Protein AF-A0A853BCE8-F1 (afdb_monomer_lite)

pLDDT: mean 80.67, std 13.2, range [51.66, 92.44]

Sequence (54 aa):
MAFKITHVSRDQEIRFPTQAAAEHYADRLGGGLDKWRVREAGAQPATAEPTRQG

Foldseek 3Di:
DKKWKQFPVDRDIDIDPDQVVRQCCCPPVVVHCVGIDMGHPVPPPPDDDDPPDD

Secondary structure (DSSP, 8-state):
--EEEEESSS--EEEESSHHHHHHHHHHTSS-GGGEEEEETT-----S------

Organism: NCBI:txid860233

Structure (mmCIF, N/CA/C/O backbone):
data_AF-A0A853BCE8-F1
#
_entry.id   AF-A0A853BCE8-F1
#
loop_
_atom_site.group_PDB
_atom_site.id
_atom_site.type_symbol
_atom_site.label_atom_id
_atom_site.label_alt_id
_atom_site.label_comp_id
_atom_site.label_asym_id
_atom_site.label_entity_id
_atom_site.label_seq_id
_atom_site.pdbx_PDB_ins_code
_atom_site.Cartn_x
_atom_site.Cartn_y
_atom_site.Cartn_z
_atom_site.occupancy
_atom_site.B_iso_or_equiv
_atom_site.auth_seq_id
_atom_site.auth_comp_id
_atom_site.auth_asym_id
_atom_site.auth_atom_id
_atom_site.pdbx_PDB_model_num
ATOM 1 N N . MET A 1 1 ? -7.906 5.460 6.338 1.00 69.19 1 MET A N 1
ATOM 2 C CA . MET A 1 1 ? -8.444 4.160 5.884 1.00 69.19 1 MET A CA 1
ATOM 3 C C . MET A 1 1 ? -7.268 3.288 5.507 1.00 69.19 1 MET A C 1
ATOM 5 O O . MET A 1 1 ? -6.495 3.705 4.660 1.00 69.19 1 MET A O 1
ATOM 9 N N . ALA A 1 2 ? -7.081 2.150 6.173 1.00 83.38 2 ALA A N 1
ATOM 10 C CA . ALA A 1 2 ? -5.973 1.258 5.850 1.00 83.38 2 ALA A CA 1
ATOM 11 C C . ALA A 1 2 ? -6.300 0.446 4.590 1.00 83.38 2 ALA A C 1
ATOM 13 O O . ALA A 1 2 ? -7.422 -0.034 4.430 1.00 83.38 2 ALA A O 1
ATOM 14 N N . PHE A 1 3 ? -5.310 0.276 3.724 1.00 89.44 3 PHE A N 1
ATOM 15 C CA . PHE A 1 3 ? -5.360 -0.559 2.530 1.00 89.44 3 PHE A CA 1
ATOM 16 C C . PHE A 1 3 ? -4.418 -1.740 2.703 1.00 89.44 3 PHE A C 1
ATOM 18 O O . PHE A 1 3 ? -3.566 -1.767 3.586 1.00 89.44 3 PHE A O 1
ATOM 25 N N . LYS A 1 4 ? -4.578 -2.753 1.875 1.00 91.25 4 LYS A N 1
ATOM 26 C CA . LYS A 1 4 ? -3.682 -3.890 1.812 1.00 91.25 4 LYS A CA 1
ATOM 27 C C . LYS A 1 4 ? -3.564 -4.375 0.384 1.00 91.25 4 LYS A C 1
ATOM 29 O O . LYS A 1 4 ? -4.489 -4.221 -0.404 1.00 91.25 4 LYS A O 1
ATOM 34 N N . ILE A 1 5 ? -2.430 -4.969 0.063 1.00 91.44 5 ILE A N 1
ATOM 35 C CA . ILE A 1 5 ? -2.221 -5.656 -1.204 1.00 91.44 5 ILE A CA 1
ATOM 36 C C . ILE A 1 5 ? -2.012 -7.136 -0.933 1.00 91.44 5 ILE A C 1
ATOM 38 O O . ILE A 1 5 ? -1.347 -7.499 0.037 1.00 91.44 5 ILE A O 1
ATOM 42 N N . THR A 1 6 ? -2.573 -7.977 -1.791 1.00 90.88 6 THR A N 1
ATOM 43 C CA . THR A 1 6 ? -2.366 -9.425 -1.766 1.00 90.88 6 THR A CA 1
ATOM 44 C C . THR A 1 6 ? -1.756 -9.844 -3.096 1.00 90.88 6 THR A C 1
ATOM 46 O O . THR A 1 6 ? -2.290 -9.499 -4.152 1.00 90.88 6 THR A O 1
ATOM 49 N N . HIS A 1 7 ? -0.641 -10.565 -3.067 1.00 90.75 7 HIS A N 1
ATOM 50 C CA . HIS A 1 7 ? -0.009 -11.063 -4.284 1.00 90.75 7 HIS A CA 1
ATOM 51 C C . HIS A 1 7 ? -0.891 -12.148 -4.934 1.00 90.75 7 HIS A C 1
ATOM 53 O O . HIS A 1 7 ? -1.470 -12.986 -4.254 1.00 90.75 7 HIS A O 1
ATOM 59 N N . VAL A 1 8 ? -1.022 -12.154 -6.262 1.00 86.88 8 VAL A N 1
ATOM 60 C CA . VAL A 1 8 ? -1.957 -13.061 -6.964 1.00 86.88 8 VAL A CA 1
ATOM 61 C C . VAL A 1 8 ? -1.464 -14.506 -7.023 1.00 86.88 8 VAL A C 1
ATOM 63 O O . VAL A 1 8 ? -2.263 -15.433 -7.002 1.00 86.88 8 VAL A O 1
ATOM 66 N N . SER A 1 9 ? -0.146 -14.708 -7.085 1.00 86.75 9 SER A N 1
ATOM 67 C CA . SER A 1 9 ? 0.470 -16.047 -7.148 1.00 86.75 9 SER A CA 1
ATOM 68 C C . SER A 1 9 ? 1.086 -16.507 -5.828 1.00 86.75 9 SER A C 1
ATOM 70 O O . SER A 1 9 ? 1.651 -17.593 -5.763 1.00 86.75 9 SER A O 1
ATOM 72 N N . ARG A 1 10 ? 1.080 -15.656 -4.799 1.00 81.44 10 ARG A N 1
ATOM 73 C CA . ARG A 1 10 ? 1.735 -15.924 -3.515 1.00 81.44 10 ARG A CA 1
ATOM 74 C C . ARG A 1 10 ? 0.781 -15.521 -2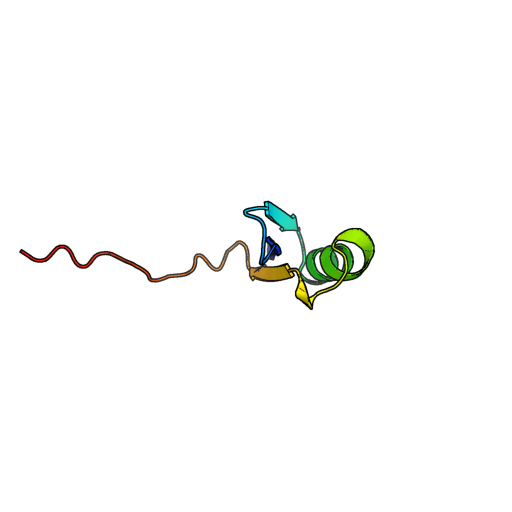.418 1.00 81.44 10 ARG A C 1
ATOM 76 O O . ARG A 1 10 ? 0.148 -14.481 -2.535 1.00 81.44 10 ARG A O 1
ATOM 83 N N . ASP A 1 11 ? 0.761 -16.274 -1.333 1.00 81.62 11 ASP A N 1
ATOM 84 C CA . ASP A 1 11 ? 0.007 -15.912 -0.134 1.00 81.62 11 ASP A CA 1
ATOM 85 C C . ASP A 1 11 ? 0.744 -14.812 0.658 1.00 81.62 11 ASP A C 1
ATOM 87 O O . ASP A 1 11 ? 1.098 -14.955 1.822 1.00 81.62 11 ASP A O 1
ATOM 91 N N . GLN A 1 12 ? 1.102 -13.724 -0.031 1.00 88.00 12 GLN A N 1
ATOM 92 C CA . GLN A 1 12 ? 1.788 -12.579 0.548 1.00 88.00 12 GLN A CA 1
ATOM 93 C C . GLN A 1 12 ? 0.812 -11.418 0.641 1.00 88.00 12 GLN A C 1
ATOM 95 O O . GLN A 1 12 ? 0.284 -10.953 -0.371 1.00 88.00 12 GLN A O 1
ATOM 100 N N . GLU A 1 13 ? 0.604 -10.940 1.863 1.00 89.81 13 GLU A N 1
ATOM 101 C CA . GLU A 1 13 ? -0.278 -9.821 2.159 1.00 89.81 13 GLU A CA 1
ATOM 102 C C . GLU A 1 13 ? 0.496 -8.716 2.883 1.00 89.81 13 GLU A C 1
ATOM 104 O O . GLU A 1 13 ? 1.219 -8.976 3.845 1.00 89.81 13 GLU A O 1
ATOM 109 N N . ILE A 1 14 ? 0.356 -7.475 2.416 1.00 88.88 14 ILE A N 1
ATOM 110 C CA . ILE A 1 14 ? 1.062 -6.315 2.974 1.00 88.88 14 ILE A CA 1
ATOM 111 C C . ILE A 1 14 ? 0.054 -5.199 3.223 1.00 88.88 14 ILE A C 1
ATOM 113 O O . ILE A 1 14 ? -0.734 -4.860 2.342 1.00 88.88 14 ILE A O 1
ATOM 117 N N . ARG A 1 15 ? 0.069 -4.625 4.430 1.00 90.06 15 ARG A N 1
ATOM 118 C CA . ARG A 1 15 ? -0.842 -3.546 4.837 1.00 90.06 15 ARG A CA 1
ATOM 119 C C . ARG A 1 15 ? -0.180 -2.182 4.693 1.00 90.06 15 ARG A C 1
ATOM 121 O O . ARG A 1 15 ? 0.976 -2.001 5.056 1.00 90.06 15 ARG A O 1
ATOM 128 N N . PHE A 1 16 ? -0.964 -1.222 4.227 1.00 90.00 16 PHE A N 1
ATOM 129 C CA . PHE A 1 16 ? -0.569 0.150 3.964 1.00 90.00 16 PHE A CA 1
ATOM 130 C C . PHE A 1 16 ? -1.544 1.144 4.600 1.00 90.00 16 PHE A C 1
ATOM 132 O O . PHE A 1 16 ? -2.741 0.872 4.720 1.00 90.00 16 PHE A O 1
ATOM 139 N N . PRO A 1 17 ? -1.057 2.332 4.987 1.00 87.56 17 PRO A N 1
ATOM 140 C CA . PRO A 1 17 ? -1.905 3.371 5.560 1.00 87.56 17 PRO A CA 1
ATOM 141 C C . PRO A 1 17 ? -2.811 4.054 4.523 1.00 87.56 17 PRO A C 1
ATOM 143 O O . PRO A 1 17 ? -3.809 4.653 4.913 1.00 87.56 17 PRO A O 1
ATOM 146 N N . THR A 1 18 ? -2.476 3.984 3.228 1.00 90.06 18 THR A N 1
ATOM 147 C CA . THR A 1 18 ? -3.211 4.618 2.119 1.00 90.06 18 THR A CA 1
ATOM 148 C C . THR A 1 18 ? -3.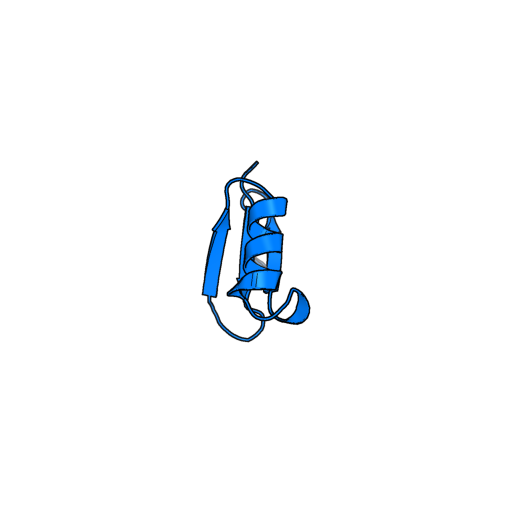180 3.748 0.857 1.00 90.06 18 THR A C 1
ATOM 150 O O . THR A 1 18 ? -2.275 2.927 0.689 1.00 90.06 18 THR A O 1
ATOM 153 N N . GLN A 1 19 ? -4.148 3.946 -0.048 1.00 89.12 19 GLN A N 1
ATOM 154 C CA . GLN A 1 19 ? -4.216 3.234 -1.332 1.00 89.12 19 GLN A CA 1
ATOM 155 C C . GLN A 1 19 ? -3.000 3.533 -2.216 1.00 89.12 19 GLN A C 1
ATOM 157 O O . GLN A 1 19 ? -2.354 2.613 -2.703 1.00 89.12 19 GLN A O 1
ATOM 162 N N . ALA A 1 20 ? -2.618 4.808 -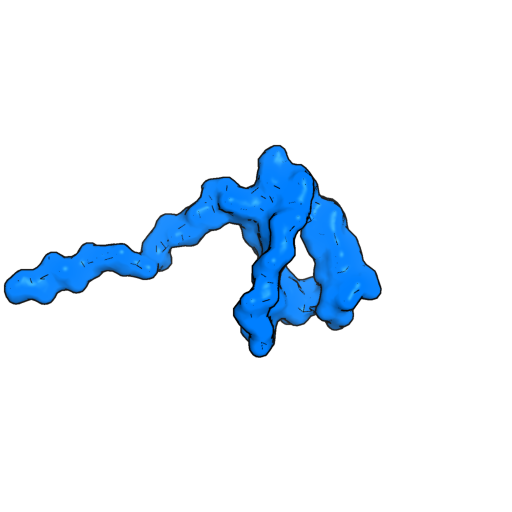2.323 1.00 90.88 20 ALA A N 1
ATOM 163 C CA . ALA A 1 20 ? -1.478 5.228 -3.134 1.00 90.88 20 ALA A CA 1
ATOM 164 C C . ALA A 1 20 ? -0.162 4.554 -2.704 1.00 90.88 20 ALA A C 1
ATOM 166 O O . ALA A 1 20 ? 0.655 4.202 -3.549 1.00 90.88 20 ALA A O 1
ATOM 167 N N . ALA A 1 21 ? 0.046 4.327 -1.399 1.00 90.56 21 ALA A N 1
ATOM 168 C CA . ALA A 1 21 ? 1.225 3.610 -0.909 1.00 90.56 21 ALA A CA 1
ATOM 169 C C . ALA A 1 21 ? 1.200 2.120 -1.294 1.00 90.56 21 ALA A C 1
ATOM 171 O O . ALA A 1 21 ? 2.233 1.564 -1.668 1.00 90.56 21 ALA A O 1
ATOM 172 N N . ALA A 1 22 ? 0.020 1.497 -1.239 1.00 91.00 22 ALA A N 1
ATOM 173 C CA . ALA A 1 22 ? -0.204 0.127 -1.686 1.00 91.00 22 ALA A CA 1
ATOM 174 C C . ALA A 1 22 ? 0.061 -0.035 -3.194 1.00 91.00 22 ALA A C 1
ATOM 176 O O . ALA A 1 22 ? 0.800 -0.934 -3.597 1.00 91.00 22 ALA A O 1
ATOM 177 N N . GLU A 1 23 ? -0.492 0.857 -4.014 1.00 90.75 23 GLU A N 1
ATOM 178 C CA . GLU A 1 23 ? -0.308 0.857 -5.468 1.00 90.75 23 GLU A CA 1
ATOM 179 C C . GLU A 1 23 ? 1.147 1.122 -5.852 1.00 90.75 23 GLU A C 1
ATOM 181 O O . GLU A 1 23 ? 1.722 0.378 -6.641 1.00 90.75 23 GLU A O 1
ATOM 186 N N . HIS A 1 24 ? 1.780 2.122 -5.233 1.00 92.44 24 HIS A N 1
ATOM 187 C CA . HIS A 1 24 ? 3.182 2.436 -5.487 1.00 92.44 24 HIS A CA 1
ATOM 188 C C . HIS A 1 24 ? 4.106 1.273 -5.099 1.00 92.44 24 HIS A C 1
ATOM 190 O O . HIS A 1 24 ? 5.080 1.012 -5.801 1.00 92.44 24 HIS A O 1
ATOM 196 N N . TYR A 1 25 ? 3.822 0.547 -4.009 1.00 90.88 25 TYR A N 1
ATOM 197 C CA . TYR A 1 25 ? 4.586 -0.657 -3.677 1.00 90.88 25 TYR A CA 1
ATOM 198 C C . TYR A 1 25 ? 4.401 -1.738 -4.742 1.00 90.88 25 TYR A C 1
ATOM 200 O O . TYR A 1 25 ? 5.391 -2.270 -5.235 1.00 90.88 25 TYR A O 1
ATOM 208 N N . ALA A 1 26 ? 3.159 -2.057 -5.108 1.00 90.06 26 ALA A N 1
ATOM 209 C CA . ALA A 1 26 ? 2.865 -3.078 -6.109 1.00 90.06 26 ALA A CA 1
ATOM 210 C C . ALA A 1 26 ? 3.535 -2.776 -7.459 1.00 90.06 26 ALA A C 1
ATOM 212 O O . ALA A 1 26 ? 4.133 -3.667 -8.061 1.00 90.06 26 ALA A O 1
ATOM 213 N N . ASP A 1 27 ? 3.496 -1.517 -7.892 1.00 89.94 27 ASP A N 1
ATOM 214 C CA . ASP A 1 27 ? 4.104 -1.056 -9.137 1.00 89.94 27 ASP A CA 1
ATOM 215 C C . ASP A 1 27 ? 5.641 -1.073 -9.082 1.00 89.94 27 ASP A C 1
ATOM 217 O O . ASP A 1 27 ? 6.286 -1.768 -9.867 1.00 89.94 27 ASP A O 1
ATOM 221 N N . ARG A 1 28 ? 6.245 -0.385 -8.102 1.00 88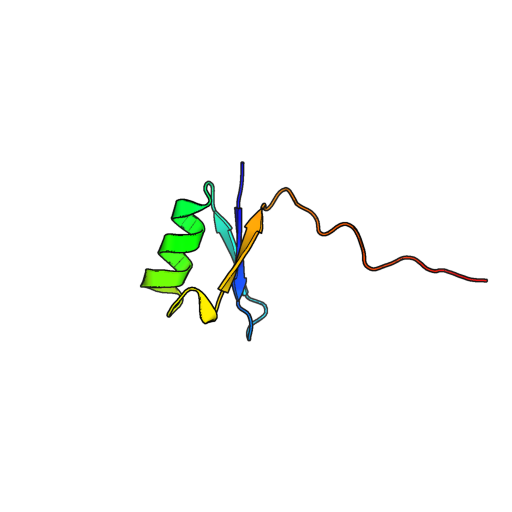.88 28 ARG A N 1
ATOM 222 C CA . ARG A 1 28 ? 7.705 -0.185 -8.049 1.00 88.88 28 ARG A CA 1
ATOM 223 C C . ARG A 1 28 ? 8.491 -1.350 -7.465 1.00 88.88 28 ARG A C 1
ATOM 225 O O . ARG A 1 28 ? 9.621 -1.581 -7.881 1.00 88.88 28 ARG A O 1
ATOM 232 N N . LEU A 1 29 ? 7.945 -2.028 -6.459 1.00 86.06 29 LEU A N 1
ATOM 233 C CA . LEU A 1 29 ? 8.637 -3.075 -5.692 1.00 86.06 29 LEU A CA 1
ATOM 234 C C . LEU A 1 29 ? 8.041 -4.461 -5.951 1.00 86.06 29 LEU A C 1
ATOM 236 O O . LEU A 1 29 ? 8.745 -5.465 -5.903 1.00 86.06 29 LEU A O 1
ATOM 240 N N . GLY A 1 30 ? 6.746 -4.509 -6.244 1.00 79.75 30 GLY A N 1
ATOM 241 C CA . GLY A 1 30 ? 5.979 -5.725 -6.444 1.00 79.75 30 GLY A CA 1
ATOM 242 C C . GLY A 1 30 ? 6.062 -6.324 -7.850 1.00 79.75 30 GLY A C 1
ATOM 243 O O . GLY A 1 30 ? 5.553 -7.425 -8.059 1.00 79.75 30 GLY A O 1
ATOM 244 N N . GLY A 1 31 ? 6.699 -5.639 -8.802 1.00 84.88 31 GLY A N 1
ATOM 245 C CA . GLY A 1 31 ? 6.795 -6.102 -10.188 1.00 84.88 31 GLY A CA 1
ATOM 246 C C . GLY A 1 31 ? 5.538 -5.840 -11.024 1.00 84.88 31 GLY A C 1
ATOM 247 O O . GLY A 1 31 ? 5.322 -6.540 -12.012 1.00 84.88 31 GLY A O 1
ATOM 248 N N . GLY A 1 32 ? 4.723 -4.856 -10.628 1.00 86.69 32 GLY A N 1
ATOM 249 C CA . GLY A 1 32 ? 3.559 -4.367 -11.368 1.00 86.69 32 GLY A CA 1
ATOM 250 C C . GLY A 1 32 ? 2.217 -4.698 -10.708 1.00 86.69 32 GLY A C 1
ATOM 251 O O . GLY A 1 32 ? 2.055 -5.737 -10.068 1.00 86.69 32 GLY A O 1
ATOM 252 N N . LEU A 1 33 ? 1.215 -3.836 -10.923 1.00 84.19 33 LEU A N 1
ATOM 253 C CA . LEU A 1 33 ? -0.155 -4.007 -10.407 1.00 84.19 33 LEU A CA 1
ATOM 254 C C . LEU A 1 33 ? -0.847 -5.295 -10.889 1.00 84.19 33 LEU A C 1
ATOM 256 O O . LEU A 1 33 ? -1.750 -5.785 -10.224 1.00 84.19 33 LEU A O 1
ATOM 260 N N . ASP A 1 34 ? -0.393 -5.897 -11.989 1.00 88.94 34 ASP A N 1
ATOM 261 C CA . ASP A 1 34 ? -0.887 -7.198 -12.468 1.00 88.94 34 ASP A CA 1
ATOM 262 C C . ASP A 1 34 ? -0.655 -8.334 -11.449 1.00 88.94 34 ASP A C 1
ATOM 264 O O . ASP A 1 34 ? -1.463 -9.252 -11.301 1.00 88.94 34 ASP A O 1
ATOM 268 N N . LYS A 1 35 ? 0.431 -8.242 -10.673 1.00 88.94 35 LYS A N 1
ATOM 269 C CA . LYS A 1 35 ? 0.821 -9.248 -9.677 1.00 88.94 35 LYS A CA 1
ATOM 270 C C . LYS A 1 35 ? 0.144 -9.043 -8.320 1.00 88.94 35 LYS A C 1
ATOM 272 O O . LYS A 1 35 ? 0.264 -9.914 -7.455 1.00 88.94 35 LYS A O 1
ATOM 277 N N . TRP A 1 36 ? -0.552 -7.924 -8.106 1.00 91.12 36 TRP A N 1
ATOM 278 C CA . TRP A 1 36 ? -1.038 -7.513 -6.787 1.00 91.12 36 TRP A CA 1
ATOM 279 C C . TRP A 1 36 ? -2.481 -7.024 -6.821 1.00 91.12 36 TRP A C 1
ATOM 281 O O . TRP A 1 36 ? -2.844 -6.112 -7.553 1.00 91.12 36 TRP A O 1
ATOM 291 N N . ARG A 1 37 ? -3.309 -7.569 -5.931 1.00 88.69 37 ARG A N 1
ATOM 292 C CA . ARG A 1 37 ? -4.670 -7.087 -5.689 1.00 88.69 37 ARG A CA 1
ATOM 293 C C . ARG A 1 37 ? -4.692 -6.114 -4.525 1.00 88.69 37 ARG A C 1
ATOM 295 O O . ARG A 1 37 ? -4.509 -6.530 -3.383 1.00 88.69 37 ARG A O 1
ATOM 302 N N . VAL A 1 38 ? -4.974 -4.848 -4.811 1.00 88.06 38 VAL A N 1
ATOM 303 C CA . VAL A 1 38 ? -5.221 -3.818 -3.796 1.00 88.06 38 VAL A CA 1
ATOM 304 C C . VAL A 1 38 ? -6.645 -3.967 -3.261 1.00 88.06 38 VAL A C 1
ATOM 306 O O . VAL A 1 38 ? -7.599 -4.064 -4.030 1.00 88.06 38 VAL A O 1
ATOM 309 N N . ARG A 1 39 ? -6.798 -4.011 -1.938 1.00 86.62 39 ARG A N 1
ATOM 310 C CA . ARG A 1 39 ? -8.083 -4.044 -1.232 1.00 86.62 39 ARG A CA 1
ATOM 311 C C . ARG A 1 39 ? -8.032 -3.154 -0.001 1.00 86.62 39 ARG A C 1
ATOM 313 O O . ARG A 1 39 ? -6.979 -2.960 0.596 1.00 86.62 39 ARG A O 1
ATOM 320 N N . GLU A 1 40 ? -9.170 -2.632 0.421 1.00 87.88 40 GLU A N 1
ATOM 321 C CA . GLU A 1 40 ? -9.257 -1.931 1.700 1.00 87.88 40 GLU A CA 1
ATOM 322 C C . GLU A 1 40 ? -9.069 -2.933 2.845 1.00 87.88 40 GLU A C 1
ATOM 324 O O . GLU A 1 40 ? -9.726 -3.969 2.896 1.00 87.88 40 GLU A O 1
ATOM 329 N N . ALA A 1 41 ? -8.174 -2.645 3.791 1.00 80.06 41 ALA A N 1
ATOM 330 C CA . ALA A 1 41 ? -7.924 -3.524 4.934 1.00 80.06 41 ALA A CA 1
ATOM 331 C C . ALA A 1 41 ? -9.114 -3.566 5.913 1.00 80.06 41 ALA A C 1
ATOM 333 O O . ALA A 1 41 ? -9.181 -4.471 6.741 1.00 80.06 41 ALA A O 1
ATOM 334 N N . GLY A 1 42 ? -10.042 -2.607 5.798 1.00 68.88 42 GLY A N 1
ATOM 335 C CA . GLY A 1 42 ? -11.336 -2.590 6.487 1.00 68.88 42 GLY A CA 1
ATOM 336 C C . GLY A 1 42 ? -12.490 -3.202 5.684 1.00 68.88 42 GLY A C 1
ATOM 337 O O . GLY A 1 42 ? -13.527 -3.501 6.268 1.00 68.88 42 GLY A O 1
ATOM 338 N N . ALA A 1 43 ? -12.311 -3.450 4.381 1.00 58.66 43 ALA A N 1
ATOM 339 C CA . ALA A 1 43 ? -13.227 -4.278 3.608 1.00 58.66 43 ALA A CA 1
ATOM 340 C C . ALA A 1 43 ? -12.852 -5.737 3.868 1.00 58.66 43 ALA A C 1
ATOM 342 O O . ALA A 1 43 ? -12.170 -6.398 3.080 1.00 58.66 43 ALA A O 1
ATOM 343 N N . GLN A 1 44 ? -13.262 -6.241 5.030 1.00 52.16 44 GLN A N 1
ATOM 344 C CA . GLN A 1 44 ? -13.384 -7.678 5.209 1.00 52.16 44 GLN A CA 1
ATOM 345 C C . GLN A 1 44 ? -14.228 -8.171 4.024 1.00 52.16 44 GLN A C 1
ATOM 347 O O . GLN A 1 44 ? -15.304 -7.608 3.807 1.00 52.16 44 GLN A O 1
ATOM 352 N N . PRO A 1 45 ? -13.755 -9.124 3.198 1.00 55.06 45 PRO A N 1
ATOM 353 C CA . PRO A 1 45 ? -14.617 -9.717 2.195 1.00 55.06 45 PRO A CA 1
ATOM 354 C C . PRO A 1 45 ? -15.732 -10.416 2.966 1.00 55.06 45 PRO A C 1
ATOM 356 O O . PRO A 1 45 ? -15.565 -11.527 3.463 1.00 55.06 45 PRO A O 1
ATOM 359 N N . ALA A 1 46 ? -16.852 -9.724 3.150 1.00 53.78 46 ALA A N 1
ATOM 360 C CA . ALA A 1 46 ? -18.084 -10.367 3.519 1.00 53.78 46 ALA A CA 1
ATOM 361 C C . ALA A 1 46 ? -18.355 -11.383 2.406 1.00 53.78 46 ALA A C 1
ATOM 363 O O . ALA A 1 46 ? -18.591 -10.993 1.264 1.00 53.78 46 ALA A O 1
ATOM 364 N N . THR A 1 47 ? -18.334 -12.667 2.771 1.00 51.66 47 THR A N 1
ATOM 365 C CA . THR A 1 47 ? -18.877 -13.811 2.015 1.00 51.66 47 THR A CA 1
ATOM 366 C C . THR A 1 47 ? -17.878 -14.646 1.205 1.00 51.66 47 THR A C 1
ATOM 368 O O . THR A 1 47 ? -17.674 -14.448 0.012 1.00 51.66 47 THR A O 1
ATOM 371 N N . ALA A 1 48 ? -17.323 -15.662 1.861 1.00 53.09 48 ALA A N 1
ATOM 372 C CA . ALA A 1 48 ? -17.757 -17.060 1.710 1.00 53.09 48 ALA A CA 1
ATOM 373 C C . ALA A 1 48 ? -17.274 -17.759 2.996 1.00 53.09 48 ALA A C 1
ATOM 375 O O . ALA A 1 48 ? -16.077 -17.809 3.237 1.00 53.09 48 ALA A O 1
ATOM 376 N N . GLU A 1 49 ? -18.087 -18.106 3.991 1.00 59.09 49 GLU A N 1
ATOM 377 C CA . GLU A 1 49 ? -19.232 -19.023 4.013 1.00 59.09 49 GLU A CA 1
ATOM 378 C C . GLU A 1 49 ? -19.837 -18.949 5.443 1.00 59.09 49 GLU A C 1
ATOM 380 O O . GLU A 1 49 ? -19.108 -18.618 6.384 1.00 59.09 49 GLU A O 1
ATOM 385 N N . PRO A 1 50 ? -21.141 -19.217 5.652 1.00 59.53 50 PRO A N 1
ATOM 386 C CA . PRO A 1 50 ? -21.455 -20.440 6.394 1.00 59.53 50 PRO A CA 1
ATOM 387 C C . PRO A 1 50 ? -22.800 -21.030 5.940 1.00 59.53 50 PRO A C 1
ATOM 389 O O . PRO A 1 50 ? -23.843 -20.677 6.487 1.00 59.53 50 PRO A O 1
ATOM 392 N N . THR A 1 51 ? -22.815 -21.964 4.985 1.00 60.59 51 THR A N 1
AT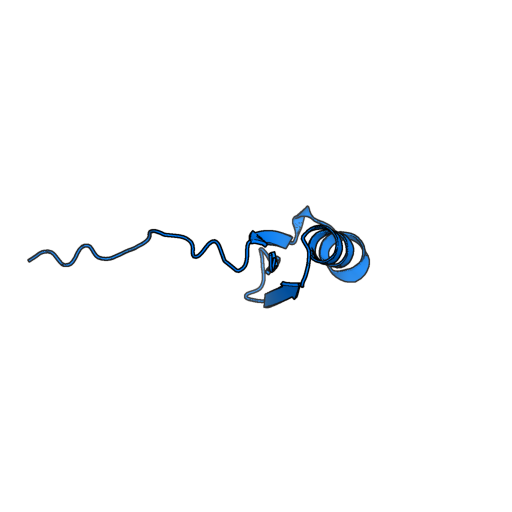OM 393 C CA . THR A 1 51 ? -23.990 -22.841 4.837 1.00 60.59 51 THR A CA 1
ATOM 394 C C . THR A 1 51 ? -23.718 -24.128 5.592 1.00 60.59 51 THR A C 1
ATOM 396 O O . THR A 1 51 ? -23.317 -25.14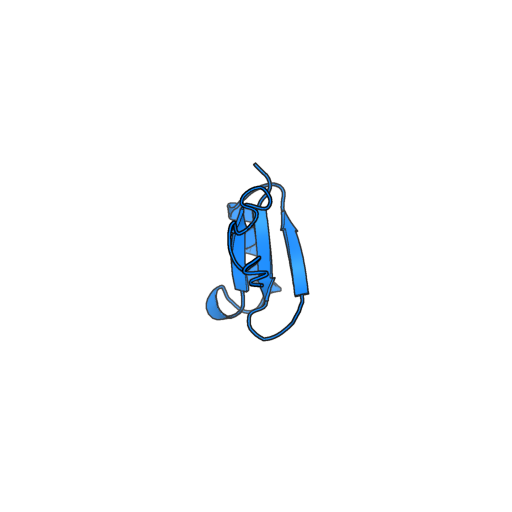7 5.044 1.00 60.59 51 THR A O 1
ATOM 399 N N . ARG A 1 52 ? -23.939 -24.051 6.904 1.00 65.81 52 ARG A N 1
ATOM 400 C CA . ARG A 1 52 ? -24.193 -25.218 7.740 1.00 65.81 52 ARG A CA 1
ATOM 401 C C . ARG A 1 52 ? -25.668 -25.589 7.533 1.00 65.81 52 ARG A C 1
ATOM 403 O O . ARG A 1 52 ? -26.538 -25.007 8.168 1.00 65.81 52 ARG A O 1
ATOM 410 N N . GLN A 1 53 ? -25.943 -26.510 6.618 1.00 60.88 53 GLN A N 1
ATOM 411 C CA . GLN A 1 53 ? -27.201 -27.264 6.532 1.00 60.88 53 GLN A CA 1
ATOM 412 C C . GLN A 1 53 ? -26.767 -28.728 6.688 1.00 60.88 53 GLN A C 1
ATOM 414 O O . GLN A 1 53 ? -25.891 -29.161 5.950 1.00 60.88 53 GLN A O 1
ATOM 419 N N . GLY A 1 54 ? -27.182 -29.512 7.675 1.00 63.34 54 GLY A N 1
ATOM 420 C CA . GLY A 1 54 ? -28.469 -29.585 8.354 1.00 63.34 54 GLY A CA 1
ATOM 421 C C . GLY A 1 54 ? -28.863 -31.049 8.268 1.00 63.34 54 GLY A C 1
ATOM 422 O O . GLY A 1 54 ? -29.102 -31.481 7.122 1.00 63.34 54 GLY A O 1
#

Radius of gyration: 13.58 Å; chains: 1; bounding box: 37×35×21 Å